Protein AF-A0A962QLB9-F1 (afdb_monomer)

Radius of gyration: 25.61 Å; Cα contacts (8 Å, |Δi|>4): 16; chains: 1; bounding box: 40×26×77 Å

Solvent-accessible surface area (backbone atoms only — not comparable to full-atom values): 4590 Å² total; per-residue (Å²): 136,75,75,74,61,66,72,64,76,71,80,80,78,78,56,69,67,57,55,52,51,51,54,50,50,52,52,50,50,53,51,54,49,55,54,52,52,53,51,50,51,46,52,51,58,70,62,51,50,73,67,60,34,53,76,74,72,45,51,71,68,54,51,53,56,60,64,68,46,57,96,90,58,130

Mean predicted aligned error: 13.63 Å

Secondary structure (DSSP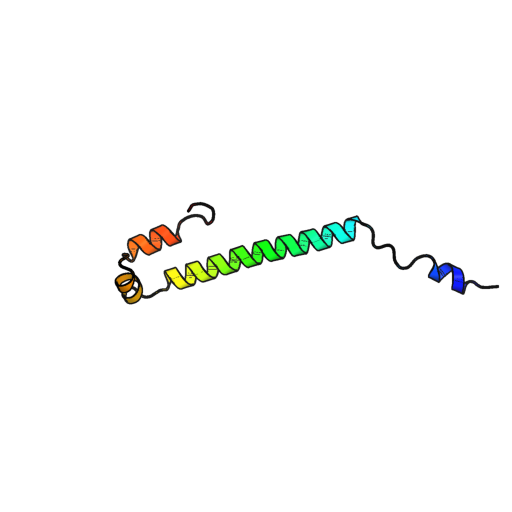, 8-state):
--STTGGGSSS----HHHHHHHHHHHHHHHHHHHHHHHHHHHHHHHTS-HHHHHHTT--HHHHHHHHTS-TT--

Structure (mmCIF, N/CA/C/O backbone):
data_AF-A0A962QLB9-F1
#
_entry.id   AF-A0A962QLB9-F1
#
loop_
_atom_site.group_PDB
_atom_site.id
_atom_site.type_symbol
_atom_site.label_atom_id
_atom_site.label_alt_id
_atom_site.label_comp_id
_atom_site.label_asym_id
_atom_site.label_entity_id
_atom_site.label_seq_id
_atom_site.pdbx_PDB_ins_code
_atom_site.Cartn_x
_atom_site.Cartn_y
_atom_site.Cartn_z
_atom_site.occupancy
_atom_site.B_iso_or_equiv
_atom_site.auth_seq_id
_atom_site.auth_comp_id
_atom_site.auth_asym_id
_atom_site.auth_atom_id
_atom_site.pdbx_PDB_model_num
ATOM 1 N N . MET A 1 1 ? 17.823 -14.563 -54.047 1.00 46.66 1 MET A N 1
ATOM 2 C CA . MET A 1 1 ? 18.560 -14.848 -52.794 1.00 46.66 1 MET A CA 1
ATOM 3 C C . MET A 1 1 ? 18.209 -13.743 -51.797 1.00 46.66 1 MET A C 1
ATOM 5 O O . MET A 1 1 ? 18.288 -12.581 -52.162 1.00 46.66 1 MET A O 1
ATOM 9 N N . ASN A 1 2 ? 17.669 -14.097 -50.632 1.00 47.31 2 ASN A N 1
ATOM 10 C CA . ASN A 1 2 ? 16.649 -13.343 -49.881 1.00 47.31 2 ASN A CA 1
ATOM 11 C C . ASN A 1 2 ? 17.116 -12.115 -49.069 1.00 47.31 2 ASN A C 1
ATOM 13 O O . ASN A 1 2 ? 17.847 -12.272 -48.097 1.00 47.31 2 ASN A O 1
ATOM 17 N N . ARG A 1 3 ? 16.516 -10.936 -49.319 1.00 60.78 3 ARG A N 1
ATOM 18 C CA . ARG A 1 3 ? 16.493 -9.786 -48.378 1.00 60.78 3 ARG A CA 1
ATOM 19 C C . ARG A 1 3 ? 15.519 -9.971 -47.199 1.00 60.78 3 ARG A C 1
ATOM 21 O O . ARG A 1 3 ? 15.667 -9.319 -46.173 1.00 60.78 3 ARG A O 1
ATOM 28 N N . ILE A 1 4 ? 14.560 -10.893 -47.319 1.00 60.53 4 ILE A N 1
ATOM 29 C CA . ILE A 1 4 ? 13.512 -11.157 -46.313 1.00 60.53 4 ILE A CA 1
ATOM 30 C C . ILE A 1 4 ? 14.072 -11.889 -45.071 1.00 60.53 4 ILE A C 1
ATOM 32 O O . ILE A 1 4 ? 13.501 -11.799 -43.989 1.00 60.53 4 ILE A O 1
ATOM 36 N N . LEU A 1 5 ? 15.226 -12.564 -45.184 1.00 60.59 5 LEU A N 1
ATOM 37 C CA . LEU A 1 5 ? 15.863 -13.252 -44.050 1.00 60.59 5 LEU A CA 1
ATOM 38 C C . LEU A 1 5 ? 16.602 -12.298 -43.094 1.00 60.59 5 LEU A C 1
ATOM 40 O O . LEU A 1 5 ? 16.665 -12.579 -41.901 1.00 60.59 5 LEU A O 1
ATOM 44 N N . ALA A 1 6 ? 17.103 -11.156 -43.580 1.00 59.41 6 ALA A N 1
ATOM 45 C CA . ALA A 1 6 ? 17.863 -10.208 -42.759 1.00 59.41 6 ALA A CA 1
ATOM 46 C C . ALA A 1 6 ? 16.975 -9.425 -41.774 1.00 59.41 6 ALA A C 1
ATOM 48 O O . ALA A 1 6 ? 17.383 -9.174 -40.647 1.00 59.41 6 ALA A O 1
ATOM 49 N N . LEU A 1 7 ? 15.729 -9.122 -42.156 1.00 58.75 7 LEU A N 1
ATOM 50 C CA . LEU A 1 7 ? 14.760 -8.434 -41.289 1.00 58.75 7 LEU A CA 1
ATOM 51 C C . LEU A 1 7 ? 14.169 -9.338 -40.189 1.00 58.75 7 LEU A C 1
ATOM 53 O O . LEU A 1 7 ? 13.486 -8.851 -39.296 1.00 58.75 7 LEU A O 1
ATOM 57 N N . ARG A 1 8 ? 14.420 -10.656 -40.230 1.00 55.69 8 ARG A N 1
ATOM 58 C CA . ARG A 1 8 ? 13.945 -11.611 -39.212 1.00 55.69 8 ARG A CA 1
ATOM 59 C C . ARG A 1 8 ? 14.942 -11.822 -38.068 1.00 55.69 8 ARG A C 1
ATOM 61 O O . ARG A 1 8 ? 14.557 -12.363 -37.034 1.00 55.69 8 ARG A O 1
ATOM 68 N N . ALA A 1 9 ? 16.201 -11.429 -38.258 1.00 55.69 9 ALA A N 1
ATOM 69 C CA . ALA A 1 9 ? 17.280 -11.671 -37.301 1.00 55.69 9 ALA A CA 1
ATOM 70 C C . ALA A 1 9 ? 17.302 -10.674 -36.128 1.00 55.69 9 ALA A C 1
ATOM 72 O O . ALA A 1 9 ? 17.945 -10.947 -35.120 1.00 55.69 9 ALA A O 1
ATOM 73 N N . ASP A 1 10 ? 16.561 -9.569 -36.222 1.00 62.00 10 ASP A N 1
ATOM 74 C CA . ASP A 1 10 ? 16.513 -8.525 -35.199 1.00 62.00 10 ASP A CA 1
ATOM 75 C C . ASP A 1 10 ? 15.065 -8.269 -34.765 1.00 62.00 10 ASP A C 1
ATOM 77 O O . ASP A 1 10 ? 14.401 -7.377 -35.283 1.00 62.00 10 ASP A O 1
ATOM 81 N N . ASN A 1 11 ? 14.499 -9.125 -33.905 1.00 63.34 11 ASN A N 1
ATOM 82 C CA . ASN A 1 11 ? 13.113 -8.903 -33.470 1.00 63.34 11 ASN A CA 1
ATOM 83 C C . ASN A 1 11 ? 12.745 -9.317 -32.036 1.00 63.34 11 ASN A C 1
ATOM 85 O O . ASN A 1 11 ? 11.584 -9.156 -31.684 1.00 63.34 11 ASN A O 1
ATOM 89 N N . ARG A 1 12 ? 13.618 -9.849 -31.162 1.00 66.56 12 ARG A N 1
ATOM 90 C CA . ARG A 1 12 ? 13.156 -10.252 -29.802 1.00 66.56 12 ARG A CA 1
ATOM 91 C C . ARG A 1 12 ? 14.155 -10.146 -28.647 1.00 66.56 12 ARG A C 1
ATOM 93 O O . ARG A 1 12 ? 14.008 -10.850 -27.652 1.00 66.56 12 ARG A O 1
ATOM 100 N N . SER A 1 13 ? 15.102 -9.222 -28.705 1.00 68.88 13 SER A N 1
ATOM 101 C CA . SER A 1 13 ? 15.932 -8.911 -27.537 1.00 68.88 13 SER A CA 1
ATOM 102 C C . SER A 1 13 ? 15.421 -7.628 -26.900 1.00 68.88 13 SER A C 1
ATOM 104 O O . SER A 1 13 ? 15.913 -6.549 -27.213 1.00 68.88 13 SER A O 1
ATOM 106 N N . VAL A 1 14 ? 14.405 -7.722 -26.034 1.00 72.81 14 VAL A N 1
ATOM 107 C CA . VAL A 1 14 ? 14.081 -6.582 -25.164 1.00 72.81 14 VAL A CA 1
ATOM 108 C C . VAL A 1 14 ? 15.325 -6.271 -24.329 1.00 72.81 14 VAL A C 1
ATOM 110 O O . VAL A 1 14 ? 15.844 -7.166 -23.656 1.00 72.81 14 VAL A O 1
ATOM 113 N N . PRO A 1 15 ? 15.855 -5.040 -24.381 1.00 84.62 15 PRO A N 1
ATOM 114 C CA . PRO A 1 15 ? 16.990 -4.674 -23.556 1.00 84.62 15 PRO A CA 1
ATOM 115 C C . PRO A 1 15 ? 16.688 -4.911 -22.073 1.00 84.62 15 PRO A C 1
ATOM 117 O O . PRO A 1 15 ? 15.615 -4.560 -21.585 1.00 84.62 15 PRO A O 1
ATOM 120 N N . VAL A 1 16 ? 17.653 -5.465 -21.338 1.00 83.69 16 VAL A N 1
ATOM 121 C CA . VAL A 1 16 ? 17.504 -5.843 -19.917 1.00 83.69 16 VAL A CA 1
ATOM 122 C C . VAL A 1 16 ? 17.052 -4.665 -19.039 1.00 83.69 16 VAL A C 1
ATOM 124 O O . VAL A 1 16 ? 16.277 -4.844 -18.099 1.00 83.69 16 VAL A O 1
ATOM 127 N N . TRP A 1 17 ? 17.456 -3.439 -19.387 1.00 82.81 17 TRP A N 1
ATOM 128 C CA . TRP A 1 17 ? 17.018 -2.226 -18.695 1.00 82.81 17 TRP A CA 1
ATOM 129 C C . TRP A 1 17 ? 15.503 -1.979 -18.809 1.00 82.81 17 TRP A C 1
ATOM 131 O O . TRP A 1 17 ? 14.913 -1.487 -17.850 1.00 82.81 17 TRP A O 1
ATOM 141 N N . ILE A 1 18 ? 14.855 -2.368 -19.919 1.00 85.62 18 ILE A N 1
ATOM 142 C CA . ILE A 1 18 ? 13.393 -2.267 -20.085 1.00 85.62 18 ILE A CA 1
ATOM 143 C C . ILE A 1 18 ? 12.705 -3.216 -19.111 1.00 85.62 18 ILE A C 1
ATOM 145 O O . ILE A 1 18 ? 11.775 -2.817 -18.413 1.00 85.62 18 ILE A O 1
ATOM 149 N N . THR A 1 19 ? 13.187 -4.456 -19.020 1.00 85.38 19 THR A N 1
ATOM 150 C CA . THR A 1 19 ? 12.643 -5.452 -18.093 1.00 85.38 19 THR A CA 1
ATOM 151 C C . THR A 1 19 ? 12.712 -4.947 -16.654 1.00 85.38 19 THR A C 1
ATOM 153 O O . THR A 1 19 ? 11.693 -4.942 -15.968 1.00 85.38 19 THR A O 1
ATOM 156 N N . HIS A 1 20 ? 13.870 -4.4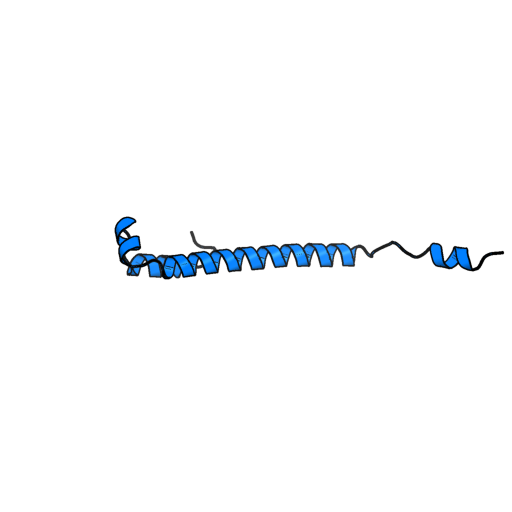37 -16.218 1.00 89.31 20 HIS A N 1
ATOM 157 C CA . HIS A 1 20 ? 14.020 -3.879 -14.871 1.00 89.31 20 HIS A CA 1
ATOM 158 C C . HIS A 1 20 ? 13.161 -2.635 -14.639 1.00 89.31 20 HIS A C 1
ATOM 160 O O . HIS A 1 20 ? 12.582 -2.490 -13.561 1.00 89.31 20 HIS A O 1
ATOM 166 N N . ALA A 1 21 ? 13.037 -1.750 -15.631 1.00 89.50 21 ALA A N 1
ATOM 167 C CA . ALA A 1 21 ? 12.182 -0.572 -15.527 1.00 89.50 21 ALA A CA 1
ATOM 168 C C . ALA A 1 21 ? 10.712 -0.969 -15.316 1.00 89.50 21 ALA A C 1
ATOM 170 O O . ALA A 1 21 ? 10.059 -0.456 -14.407 1.00 89.50 21 ALA A O 1
ATOM 171 N N . VAL A 1 22 ? 10.214 -1.941 -16.087 1.00 91.75 22 VAL A N 1
ATOM 172 C CA . VAL A 1 22 ? 8.836 -2.440 -15.973 1.00 91.75 22 VAL A CA 1
ATOM 173 C C . VAL A 1 22 ? 8.607 -3.138 -14.634 1.00 91.75 22 VAL A C 1
ATOM 175 O O . VAL A 1 22 ? 7.636 -2.824 -13.945 1.00 91.75 22 VAL A O 1
ATOM 178 N N . THR A 1 23 ? 9.496 -4.042 -14.214 1.00 92.56 23 THR A N 1
ATOM 179 C CA . THR A 1 23 ? 9.335 -4.746 -12.930 1.00 92.56 23 THR A CA 1
ATOM 180 C C . THR A 1 23 ? 9.370 -3.783 -11.750 1.00 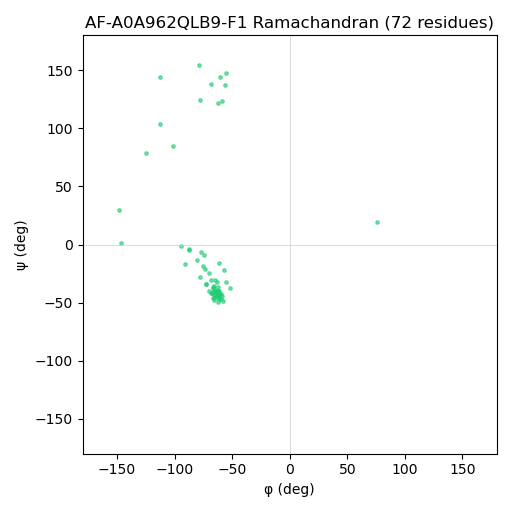92.56 23 THR A C 1
ATOM 182 O O . THR A 1 23 ? 8.573 -3.914 -10.822 1.00 92.56 23 THR A O 1
ATOM 185 N N . THR A 1 24 ? 10.250 -2.781 -11.801 1.00 91.81 24 THR A N 1
ATOM 186 C CA . THR A 1 24 ? 10.365 -1.760 -10.752 1.00 91.81 24 THR A CA 1
ATOM 187 C C . THR A 1 24 ? 9.119 -0.878 -10.716 1.00 91.81 24 THR A C 1
ATOM 189 O O . THR A 1 24 ? 8.589 -0.618 -9.639 1.00 91.81 24 THR A O 1
ATOM 192 N N . ALA A 1 25 ? 8.584 -0.484 -11.875 1.00 90.62 25 ALA A N 1
ATOM 193 C CA . ALA A 1 25 ? 7.336 0.272 -11.958 1.00 90.62 25 ALA A CA 1
ATOM 194 C C . ALA A 1 25 ? 6.137 -0.513 -11.395 1.00 90.62 25 ALA A C 1
ATOM 196 O O . ALA A 1 25 ? 5.345 0.043 -10.634 1.00 90.62 25 ALA A O 1
ATOM 197 N N . ILE A 1 26 ? 6.026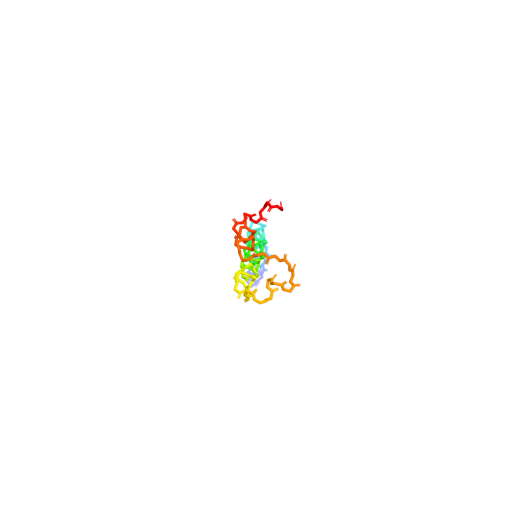 -1.812 -11.702 1.00 94.75 26 ILE A N 1
ATOM 198 C CA . ILE A 1 26 ? 4.978 -2.685 -11.148 1.00 94.75 26 ILE A CA 1
ATOM 199 C C . ILE A 1 26 ? 5.112 -2.794 -9.624 1.00 94.75 26 ILE A C 1
ATOM 201 O O . ILE A 1 26 ? 4.113 -2.662 -8.915 1.00 94.75 26 ILE A O 1
ATOM 205 N N . ALA A 1 27 ? 6.327 -2.992 -9.108 1.00 92.88 27 ALA A N 1
ATOM 206 C CA . ALA A 1 27 ? 6.571 -3.071 -7.669 1.00 92.88 27 ALA A CA 1
ATOM 207 C C . ALA A 1 27 ? 6.190 -1.762 -6.956 1.00 92.88 27 ALA A C 1
ATOM 209 O O . ALA A 1 27 ? 5.453 -1.782 -5.969 1.00 92.88 27 ALA A O 1
ATOM 210 N N . TRP A 1 28 ? 6.602 -0.610 -7.493 1.00 92.44 28 TRP A N 1
ATOM 211 C CA . TRP A 1 28 ? 6.212 0.695 -6.952 1.00 92.44 28 TRP A CA 1
ATOM 212 C C . TRP A 1 28 ? 4.702 0.921 -7.001 1.00 92.44 28 TRP A C 1
ATOM 214 O O . TRP A 1 28 ? 4.123 1.406 -6.029 1.00 92.44 28 TRP A O 1
ATOM 224 N N . TRP A 1 29 ? 4.041 0.514 -8.084 1.00 91.44 29 TRP A N 1
ATOM 225 C CA . TRP A 1 29 ? 2.586 0.578 -8.186 1.00 91.44 29 TRP A CA 1
ATOM 226 C C . TRP A 1 29 ? 1.892 -0.253 -7.098 1.00 91.44 29 TRP A C 1
ATOM 228 O O . TRP A 1 29 ? 0.941 0.215 -6.470 1.00 91.44 29 TRP A O 1
ATOM 238 N N . GLN A 1 30 ? 2.388 -1.461 -6.814 1.00 93.88 30 GLN A N 1
ATOM 239 C CA . GLN A 1 30 ? 1.869 -2.301 -5.730 1.00 93.88 30 GLN A CA 1
ATOM 240 C C . GLN A 1 30 ? 2.066 -1.661 -4.348 1.00 93.88 30 GLN A C 1
ATOM 242 O O . GLN A 1 30 ? 1.155 -1.704 -3.514 1.00 93.88 30 GLN A O 1
ATOM 247 N N . VAL A 1 31 ? 3.214 -1.019 -4.112 1.00 90.56 31 VAL A N 1
ATOM 248 C CA . VAL A 1 31 ? 3.482 -0.272 -2.873 1.00 90.56 31 VAL A CA 1
ATOM 249 C C . VAL A 1 31 ? 2.492 0.882 -2.717 1.00 90.56 31 VAL A C 1
ATOM 251 O O . VAL A 1 31 ? 1.838 0.988 -1.677 1.00 90.56 31 VAL A O 1
ATOM 254 N N . VAL A 1 32 ? 2.312 1.702 -3.757 1.00 90.44 32 VAL A N 1
ATOM 255 C CA . VAL A 1 32 ? 1.369 2.833 -3.745 1.00 90.44 32 VAL A CA 1
ATOM 256 C C . VAL A 1 32 ? -0.058 2.356 -3.479 1.00 90.44 32 VAL A C 1
ATOM 258 O O . VAL A 1 32 ? -0.741 2.926 -2.627 1.00 90.44 32 VAL A O 1
ATOM 261 N N . ARG A 1 33 ? -0.499 1.274 -4.133 1.00 94.06 33 ARG A N 1
ATOM 262 C CA . ARG A 1 33 ? -1.819 0.672 -3.888 1.00 94.06 33 ARG A CA 1
ATOM 263 C C . ARG A 1 33 ? -1.991 0.214 -2.444 1.00 94.06 33 ARG A C 1
ATOM 265 O O . ARG A 1 33 ? -2.993 0.544 -1.822 1.00 94.06 33 ARG A O 1
ATOM 272 N N . THR A 1 34 ? -1.001 -0.483 -1.893 1.00 91.38 34 THR A N 1
ATOM 273 C CA . THR A 1 34 ? -1.053 -0.983 -0.511 1.00 91.38 34 THR A CA 1
ATOM 274 C C . THR A 1 34 ? -1.151 0.163 0.496 1.00 91.38 34 THR A C 1
ATOM 276 O O . THR A 1 34 ? -1.916 0.095 1.460 1.00 91.38 34 THR A O 1
ATOM 279 N N . VAL A 1 35 ? -0.394 1.242 0.279 1.00 82.06 35 VAL A N 1
ATOM 280 C CA . VAL A 1 35 ? -0.467 2.444 1.120 1.00 82.06 35 VAL A CA 1
ATOM 281 C C . VAL A 1 35 ? -1.834 3.116 0.982 1.00 82.06 35 VAL A C 1
ATOM 283 O O . VAL A 1 35 ? -2.439 3.454 2.000 1.00 82.06 35 VAL A O 1
ATOM 286 N N . ALA A 1 36 ? -2.351 3.266 -0.239 1.00 83.88 36 ALA A N 1
ATOM 287 C CA . ALA A 1 36 ? -3.659 3.865 -0.490 1.00 83.88 36 ALA A CA 1
ATOM 288 C C . ALA A 1 36 ? -4.804 3.065 0.154 1.00 83.88 36 ALA A C 1
ATOM 290 O O . ALA A 1 36 ? -5.676 3.654 0.793 1.00 83.88 36 ALA A O 1
ATOM 291 N N . ASP A 1 37 ? -4.783 1.736 0.055 1.00 86.69 37 ASP A N 1
ATOM 292 C CA . ASP A 1 37 ? -5.802 0.872 0.657 1.00 86.69 37 ASP A CA 1
ATOM 293 C C . ASP A 1 37 ? -5.757 0.935 2.189 1.00 86.69 37 ASP A C 1
ATOM 295 O O . ASP A 1 37 ? -6.801 1.085 2.826 1.00 86.69 37 ASP A O 1
ATOM 299 N N . ARG A 1 38 ? -4.563 0.958 2.797 1.00 81.88 38 ARG A N 1
ATOM 300 C CA . ARG A 1 38 ? -4.420 1.185 4.247 1.00 81.88 38 ARG A CA 1
ATOM 301 C C . ARG A 1 38 ? -4.940 2.557 4.673 1.00 81.88 38 ARG A C 1
ATOM 303 O O . ARG A 1 38 ? -5.577 2.664 5.718 1.00 81.88 38 ARG A O 1
ATOM 310 N N . GLN A 1 39 ? -4.697 3.607 3.886 1.00 78.25 39 GLN A N 1
ATOM 311 C CA . GLN A 1 39 ? -5.232 4.942 4.178 1.00 78.25 39 GLN A CA 1
ATOM 312 C C . GLN A 1 39 ? -6.760 4.981 4.067 1.00 78.25 39 GLN A C 1
ATOM 314 O O . GLN A 1 39 ? -7.421 5.557 4.927 1.00 78.25 39 GLN A O 1
ATOM 319 N N . ARG A 1 40 ? -7.345 4.307 3.069 1.00 80.38 40 ARG A N 1
ATOM 320 C CA . ARG A 1 40 ? -8.805 4.166 2.939 1.00 80.38 40 ARG A CA 1
ATOM 321 C C . ARG A 1 40 ? -9.413 3.402 4.112 1.00 80.38 40 ARG A C 1
ATOM 323 O O . ARG A 1 40 ? -10.425 3.841 4.647 1.00 80.38 40 ARG A O 1
ATOM 330 N N . GLN A 1 41 ? -8.786 2.309 4.545 1.00 75.62 41 GLN A N 1
ATOM 331 C CA . GLN A 1 41 ? -9.213 1.547 5.723 1.00 75.62 41 GLN A CA 1
ATOM 332 C C . GLN A 1 41 ? -9.156 2.399 6.994 1.00 75.62 41 GLN A C 1
ATOM 334 O O . GLN A 1 41 ? -10.111 2.410 7.765 1.00 75.62 41 GLN A O 1
ATOM 339 N N . ARG A 1 42 ? -8.087 3.182 7.186 1.00 73.56 42 ARG A N 1
ATOM 340 C CA . ARG A 1 42 ? -7.995 4.134 8.303 1.00 73.56 42 ARG A CA 1
ATOM 341 C C . ARG A 1 42 ? -9.049 5.232 8.225 1.00 73.56 42 ARG A C 1
ATOM 343 O O . ARG A 1 42 ? -9.638 5.556 9.246 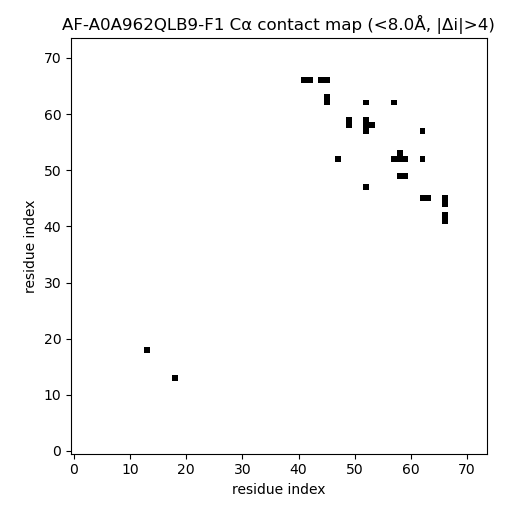1.00 73.56 42 ARG A O 1
ATOM 350 N N . ALA A 1 43 ? -9.331 5.772 7.042 1.00 71.81 43 ALA A N 1
ATOM 351 C CA . ALA A 1 43 ? -10.393 6.760 6.859 1.00 71.81 43 ALA A CA 1
ATOM 352 C C . ALA A 1 43 ? -11.788 6.168 7.133 1.00 71.81 43 ALA A C 1
ATOM 354 O O . ALA A 1 43 ? -12.640 6.847 7.701 1.00 71.81 43 ALA A O 1
ATOM 355 N N . ALA A 1 44 ? -12.016 4.900 6.776 1.00 71.56 44 ALA A N 1
ATOM 356 C CA . ALA A 1 44 ? -13.242 4.176 7.103 1.00 71.56 44 ALA A CA 1
ATOM 357 C C . ALA A 1 44 ? -13.371 3.924 8.616 1.00 71.56 44 ALA A C 1
ATOM 359 O O . ALA A 1 44 ? -14.440 4.151 9.171 1.00 71.56 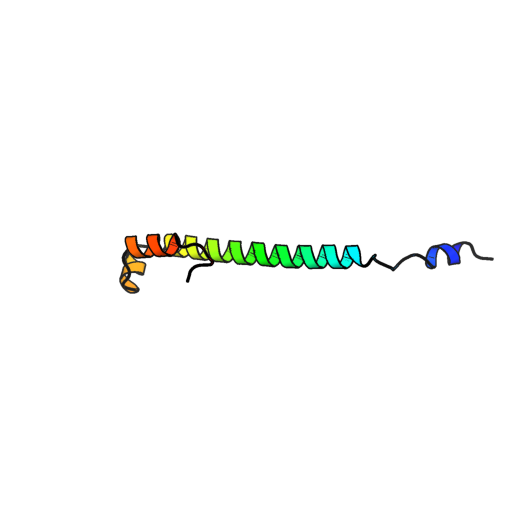44 ALA A O 1
ATOM 360 N N . LEU A 1 45 ? -12.280 3.553 9.295 1.00 64.56 45 LEU A N 1
ATOM 361 C CA . LEU A 1 45 ? -12.226 3.429 10.759 1.00 64.56 45 LEU A CA 1
ATOM 362 C C . LEU A 1 45 ? -12.385 4.779 11.475 1.00 64.56 45 LEU A C 1
ATOM 364 O O . LEU A 1 45 ? -13.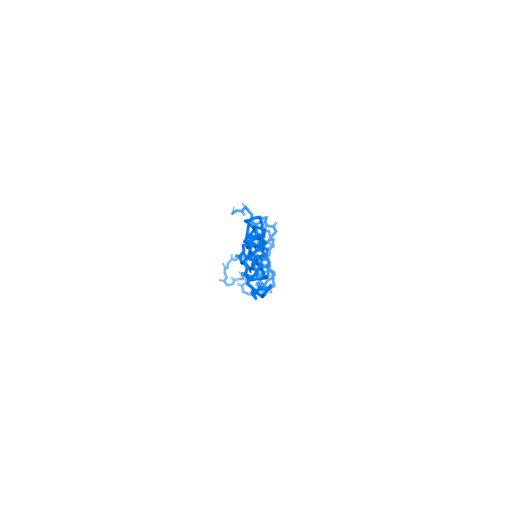030 4.858 12.510 1.00 64.56 45 LEU A O 1
ATOM 368 N N . ALA A 1 46 ? -11.842 5.864 10.927 1.00 64.25 46 ALA A N 1
ATOM 369 C CA . ALA A 1 46 ? -12.038 7.206 11.475 1.00 64.25 46 ALA A CA 1
ATOM 370 C C . ALA A 1 46 ? -13.480 7.711 11.283 1.00 64.25 46 ALA A C 1
ATOM 372 O O . ALA A 1 46 ? -13.940 8.570 12.031 1.00 64.25 46 ALA A O 1
ATOM 373 N N . ARG A 1 47 ? -14.191 7.178 10.280 1.00 65.25 47 ARG A N 1
ATOM 374 C CA . ARG A 1 47 ? -15.627 7.388 10.052 1.00 65.25 47 ARG A CA 1
ATOM 375 C C . ARG A 1 47 ? -16.511 6.390 10.803 1.00 65.25 47 ARG A C 1
ATOM 377 O O . ARG A 1 47 ? -17.730 6.522 10.718 1.00 65.25 47 ARG A O 1
ATOM 384 N N . LEU A 1 48 ? -15.934 5.408 11.503 1.00 61.12 48 LEU A N 1
ATOM 385 C CA . LEU A 1 48 ? -16.698 4.469 12.316 1.00 61.12 48 LEU A CA 1
ATOM 386 C C . LEU A 1 48 ? -17.416 5.266 13.413 1.00 61.12 48 LEU A C 1
ATOM 388 O O . LEU A 1 48 ? -16.794 6.005 14.175 1.00 61.12 48 LEU A O 1
ATOM 392 N N . ASP A 1 49 ? -18.739 5.148 13.424 1.00 63.25 49 ASP A N 1
ATOM 393 C CA . ASP A 1 49 ? -19.646 5.918 14.270 1.00 63.25 49 ASP A CA 1
ATOM 394 C C . ASP A 1 49 ? -19.280 5.780 15.762 1.00 63.25 49 ASP A C 1
ATOM 396 O O . ASP A 1 49 ? -18.825 4.722 16.208 1.00 63.25 49 ASP A O 1
ATOM 400 N N . ALA A 1 50 ? -19.510 6.822 16.567 1.00 64.19 50 ALA A N 1
ATOM 401 C CA . ALA A 1 50 ? -19.150 6.853 17.991 1.00 64.19 50 ALA A CA 1
ATOM 402 C C . ALA A 1 50 ? -19.782 5.701 18.795 1.00 64.19 50 ALA A C 1
ATOM 404 O O . ALA A 1 50 ? -19.287 5.328 19.860 1.00 64.19 50 ALA A O 1
ATOM 405 N N . ARG A 1 51 ? -20.869 5.121 18.276 1.00 64.50 51 ARG A N 1
ATOM 406 C CA . A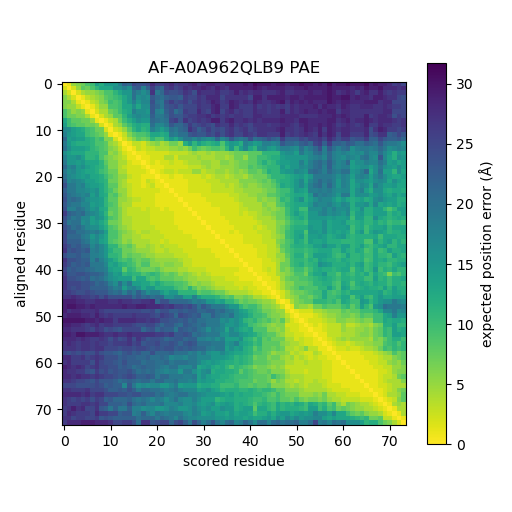RG A 1 51 ? -21.514 3.919 18.808 1.00 64.50 51 ARG A CA 1
ATOM 407 C C . ARG A 1 51 ? -20.662 2.656 18.630 1.00 64.50 51 ARG A C 1
ATOM 409 O O . ARG A 1 51 ? -20.537 1.897 19.579 1.00 64.50 51 ARG A O 1
ATOM 416 N N . LEU A 1 52 ? -20.022 2.474 17.473 1.00 67.25 52 LEU A N 1
ATOM 417 C CA . LEU A 1 52 ? -19.149 1.325 17.195 1.00 67.25 52 LEU A CA 1
ATOM 418 C C . LEU A 1 52 ? -17.821 1.416 17.960 1.00 67.25 52 LEU A C 1
ATOM 420 O O . LEU A 1 52 ? -17.294 0.404 18.412 1.00 67.25 52 LEU A O 1
ATOM 424 N N . LEU A 1 53 ? -17.305 2.633 18.166 1.00 72.44 53 LEU A N 1
ATOM 425 C CA . LEU A 1 53 ? -16.149 2.862 19.042 1.00 72.44 53 LEU A CA 1
ATOM 426 C C . LEU A 1 53 ? -16.447 2.460 20.495 1.00 72.44 53 LEU A C 1
ATOM 428 O O . LEU A 1 53 ? -15.589 1.890 21.169 1.00 72.44 53 LEU A O 1
ATOM 432 N N . ARG A 1 54 ? -17.685 2.697 20.949 1.00 71.69 54 ARG A N 1
ATOM 433 C CA .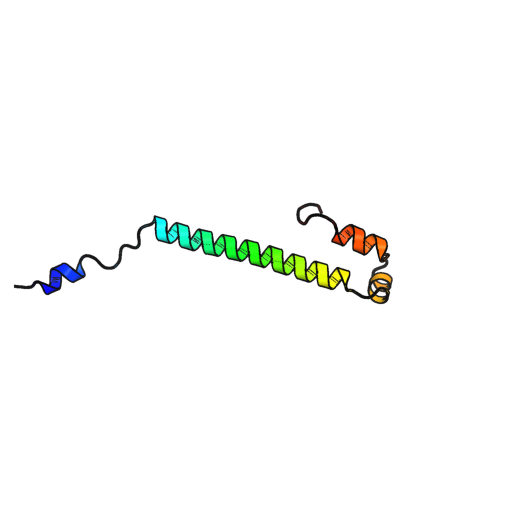 ARG A 1 54 ? -18.152 2.324 22.289 1.00 71.69 54 ARG A CA 1
ATOM 434 C C . ARG A 1 54 ? -18.223 0.807 22.477 1.00 71.69 54 ARG A C 1
ATOM 436 O O . ARG A 1 54 ? -17.843 0.333 23.541 1.00 71.69 54 ARG A O 1
ATOM 443 N N . ASP A 1 55 ? -18.619 0.065 21.445 1.00 75.94 55 ASP A N 1
ATOM 444 C CA . ASP A 1 55 ? -18.660 -1.406 21.474 1.00 75.94 55 ASP A CA 1
ATOM 445 C C . ASP A 1 55 ? -17.254 -2.035 21.533 1.00 75.94 55 ASP A C 1
ATOM 447 O O . ASP A 1 55 ? -17.068 -3.087 22.138 1.00 75.94 55 ASP A O 1
ATOM 451 N N . VAL A 1 56 ? -16.243 -1.372 20.957 1.00 73.12 56 VAL A N 1
ATOM 452 C CA . VAL A 1 56 ? -14.822 -1.780 21.021 1.00 73.12 56 VAL A CA 1
ATOM 453 C C . VAL A 1 56 ? -14.109 -1.208 22.263 1.00 73.12 56 VAL A C 1
ATOM 455 O O . VAL A 1 56 ? -12.957 -1.540 22.540 1.00 73.12 56 VAL A O 1
ATOM 458 N N . GLY A 1 57 ? -14.794 -0.375 23.052 1.00 81.50 57 GLY A N 1
ATOM 459 C CA . GLY A 1 57 ? -14.288 0.158 24.317 1.00 81.50 57 GLY A CA 1
ATOM 460 C C . GLY A 1 57 ? -13.244 1.271 24.183 1.00 81.50 57 GLY A C 1
ATOM 461 O O . GLY A 1 57 ? -12.515 1.526 25.140 1.00 81.50 57 GLY A O 1
ATOM 462 N N . ILE A 1 58 ? -13.159 1.946 23.032 1.00 83.62 58 ILE A N 1
ATOM 463 C CA . ILE A 1 58 ? -12.233 3.070 22.815 1.00 83.62 58 ILE A CA 1
ATOM 464 C C . ILE A 1 58 ? -12.993 4.383 22.635 1.00 83.62 58 ILE A C 1
ATOM 466 O O . ILE A 1 58 ? -14.074 4.427 22.047 1.00 83.62 58 ILE A O 1
ATOM 470 N N . THR A 1 59 ? -12.437 5.486 23.136 1.00 81.50 59 THR A N 1
ATOM 471 C CA . THR A 1 59 ? -13.076 6.800 22.980 1.00 81.50 59 THR A CA 1
ATOM 472 C C . THR A 1 59 ? -12.833 7.382 21.581 1.00 81.50 59 THR A C 1
ATOM 474 O O . THR A 1 59 ? -11.818 7.068 20.947 1.00 81.50 59 THR A O 1
ATOM 477 N N . PRO A 1 60 ? -13.711 8.273 21.081 1.00 76.62 60 PRO A N 1
ATOM 478 C CA . PRO A 1 60 ? -13.480 9.004 19.831 1.00 76.62 60 PRO A CA 1
ATOM 479 C C . PRO A 1 60 ? -12.126 9.725 19.782 1.00 76.62 60 PRO A C 1
ATOM 481 O O . PRO A 1 60 ? -11.453 9.734 18.751 1.00 76.62 60 PRO A O 1
ATOM 484 N N . GLU A 1 61 ? -11.683 10.289 20.904 1.00 79.75 61 GLU A N 1
ATOM 485 C CA . GLU A 1 61 ? -10.388 10.952 21.049 1.00 79.75 61 GLU A CA 1
ATOM 486 C C . GLU A 1 61 ? -9.227 9.965 20.890 1.00 79.75 61 GLU A C 1
ATOM 488 O O . GLU A 1 61 ? -8.265 10.263 20.180 1.00 79.75 61 GLU A O 1
ATOM 493 N N . GLN A 1 62 ? -9.320 8.775 21.493 1.00 78.62 62 GLN A N 1
ATOM 494 C CA . GLN A 1 62 ? -8.326 7.712 21.323 1.00 78.62 62 GLN A CA 1
ATOM 495 C C . GLN A 1 62 ? -8.278 7.232 19.870 1.00 78.62 62 GLN A C 1
ATOM 497 O O . GLN A 1 62 ? -7.193 7.151 19.300 1.00 78.62 62 GLN A O 1
ATOM 502 N N . ALA A 1 63 ? -9.432 7.009 19.236 1.00 78.19 63 ALA A N 1
ATOM 503 C CA . ALA A 1 63 ? -9.511 6.595 17.837 1.00 78.19 63 ALA A CA 1
ATOM 504 C C . ALA A 1 63 ? -8.874 7.624 16.885 1.00 78.19 63 ALA A C 1
ATOM 506 O O . ALA A 1 63 ? -8.105 7.253 15.999 1.00 78.19 63 ALA A O 1
ATOM 507 N N . ARG A 1 64 ? -9.113 8.927 17.100 1.00 77.06 64 ARG A N 1
ATOM 508 C CA . ARG A 1 64 ? -8.459 10.008 16.335 1.00 77.06 64 ARG A CA 1
ATOM 509 C C . ARG A 1 64 ? -6.946 10.019 16.534 1.00 77.06 64 ARG A C 1
ATOM 511 O O . ARG A 1 64 ? -6.202 10.207 15.574 1.00 77.06 64 ARG A O 1
ATOM 518 N N . ARG A 1 65 ? -6.488 9.806 17.768 1.00 80.69 65 ARG A N 1
ATOM 519 C CA . ARG A 1 65 ? -5.061 9.777 18.105 1.00 80.69 65 ARG A CA 1
ATOM 520 C C . ARG A 1 65 ? -4.348 8.594 17.445 1.00 80.69 65 ARG A C 1
ATOM 522 O O . ARG A 1 65 ? -3.242 8.759 16.943 1.00 80.69 65 ARG A O 1
ATOM 529 N N . GLU A 1 66 ? -4.994 7.432 17.408 1.00 75.56 66 GLU A N 1
ATOM 530 C CA . GLU A 1 66 ? -4.494 6.236 16.723 1.00 75.56 66 GLU A CA 1
ATOM 531 C C . GLU A 1 66 ? -4.535 6.389 15.194 1.00 75.56 66 GLU A C 1
ATOM 533 O O . GLU A 1 66 ? -3.571 6.045 14.513 1.00 75.56 66 GLU A O 1
ATOM 538 N N . ALA A 1 67 ? -5.595 6.989 14.642 1.00 74.00 67 ALA A N 1
ATOM 539 C CA . ALA A 1 67 ? -5.699 7.275 13.210 1.00 74.00 67 ALA A CA 1
ATOM 540 C C . ALA A 1 67 ? -4.648 8.290 12.721 1.00 74.00 67 ALA A C 1
ATOM 542 O O . ALA A 1 67 ? -4.212 8.213 11.574 1.00 74.00 67 ALA A O 1
ATOM 543 N N . GLY A 1 68 ? -4.225 9.216 13.588 1.00 73.31 68 GLY A N 1
ATOM 544 C CA . GLY A 1 68 ? -3.174 10.196 13.308 1.00 73.31 68 GLY A CA 1
ATOM 545 C C . GLY A 1 68 ? -1.744 9.646 13.376 1.00 73.31 68 GLY A C 1
ATOM 546 O O . GLY A 1 68 ? -0.805 10.367 13.034 1.00 73.31 68 GLY A O 1
ATOM 547 N N . LYS A 1 69 ? -1.538 8.393 13.808 1.00 78.19 69 LYS A N 1
ATOM 548 C CA . LYS A 1 69 ? -0.202 7.785 13.829 1.00 78.19 69 LYS A CA 1
ATOM 549 C C . LYS A 1 69 ? 0.303 7.546 12.409 1.00 78.19 69 LYS A C 1
ATOM 551 O O . LYS A 1 69 ? -0.412 7.066 11.527 1.00 78.19 69 LYS A O 1
ATOM 556 N N . ALA A 1 70 ? 1.582 7.844 12.204 1.00 68.69 70 ALA A N 1
ATOM 557 C CA . ALA A 1 70 ? 2.243 7.541 10.950 1.00 68.69 70 ALA A CA 1
ATOM 558 C C . ALA A 1 70 ? 2.226 6.024 10.672 1.00 68.69 70 ALA A C 1
ATOM 560 O O . ALA A 1 70 ? 2.388 5.232 11.600 1.00 68.69 70 ALA A O 1
ATOM 561 N N . PRO A 1 71 ? 2.084 5.591 9.406 1.00 63.28 71 PRO A N 1
ATOM 562 C CA . PRO A 1 71 ? 1.894 4.182 9.059 1.00 63.28 71 PRO A CA 1
ATOM 563 C C . PRO A 1 71 ? 3.045 3.245 9.456 1.00 63.28 71 PRO A C 1
ATOM 565 O O . PRO A 1 71 ? 2.838 2.036 9.448 1.00 63.28 71 PRO A O 1
ATOM 568 N N . TRP A 1 72 ? 4.225 3.782 9.774 1.00 65.50 72 TRP A N 1
ATOM 569 C CA . TRP A 1 72 ? 5.417 3.049 10.219 1.00 65.50 72 TRP A CA 1
ATOM 570 C C . TRP A 1 72 ? 5.566 2.964 11.745 1.00 65.50 72 TRP A C 1
ATOM 572 O O . TRP A 1 72 ? 6.540 2.393 12.228 1.00 65.50 72 TRP A O 1
ATOM 582 N N . ARG A 1 73 ? 4.645 3.556 12.514 1.00 54.94 73 ARG A N 1
ATOM 583 C CA . ARG A 1 73 ? 4.677 3.550 13.977 1.00 54.94 73 ARG A CA 1
ATOM 584 C C . ARG A 1 73 ? 3.502 2.722 14.495 1.00 54.94 73 ARG A C 1
ATOM 586 O O . ARG A 1 73 ? 2.364 3.183 14.432 1.00 54.94 73 ARG A O 1
ATOM 593 N N . THR A 1 74 ? 3.806 1.504 14.940 1.00 53.03 74 THR A N 1
ATOM 594 C CA . THR A 1 74 ? 2.871 0.586 15.611 1.00 53.03 74 THR A CA 1
ATOM 595 C C . THR A 1 74 ? 2.500 1.124 16.992 1.00 53.03 74 THR A C 1
ATOM 597 O O . THR A 1 74 ? 3.414 1.616 17.693 1.00 53.03 74 THR A O 1
#

pLDDT: mean 75.08, std 12.38, range [46.66, 94.75]

Foldseek 3Di:
DDPPVVVVVPDDDDDPVVVVVVVVVVVVVVVVVVVVVVLVVLVVQLVPDQVVCVVVPHGNVRSVVVSPDDPPDD

Sequence (74 aa):
MNRILALRADNRSVPVWITHAVTTAIAWWQVVRTVADRQRQRAALARLDARLLRDVGITPEQARREAGKAPWRT